Protein AF-A0A1T4VTV9-F1 (afdb_monomer)

Organism: NCBI:txid1121868

Secondary structure (DSSP, 8-state):
-HHHHHHHHHHHHHHHHHTT----------EEEEEETTEEEEESSSSS-EEEEE-SS-EEEE---SHHHHHHHHHHHHTT--PPB-

pLDDT: mean 85.22, std 14.17, range [58.84, 98.44]

Foldseek 3Di:
DVVVVVVVVVVVVVVVVVPPPPPPPDQQPWDWDDPDVQKIWTDRHPPDIWIWGQDPQAIETGDDDDDVRVVVVVVVVVVPDPGHYD

Structure (mmCIF, N/CA/C/O backbone):
data_AF-A0A1T4VTV9-F1
#
_entry.id   AF-A0A1T4VTV9-F1
#
loop_
_atom_site.group_PDB
_atom_site.id
_atom_site.type_symbol
_atom_site.label_atom_id
_atom_site.label_alt_id
_atom_site.label_comp_id
_atom_site.label_asym_id
_atom_site.label_entity_id
_atom_site.label_seq_id
_atom_site.pdbx_PDB_ins_code
_atom_site.Cartn_x
_atom_site.Cartn_y
_atom_site.Cartn_z
_atom_site.occupancy
_atom_site.B_iso_or_equiv
_atom_site.auth_seq_id
_atom_site.auth_comp_id
_atom_site.auth_asym_id
_atom_site.auth_atom_id
_atom_site.pdbx_PDB_model_num
ATOM 1 N N . MET A 1 1 ? 21.995 12.355 -59.676 1.00 61.97 1 MET A N 1
ATOM 2 C CA . MET A 1 1 ? 21.667 13.107 -58.440 1.00 61.97 1 MET A CA 1
ATOM 3 C C . MET A 1 1 ? 20.262 12.814 -57.913 1.00 61.97 1 MET A C 1
ATOM 5 O O . MET A 1 1 ? 20.123 12.667 -56.706 1.00 61.97 1 MET A O 1
ATOM 9 N N . ASP A 1 2 ? 19.243 12.650 -58.765 1.00 72.25 2 ASP A N 1
ATOM 10 C CA . ASP A 1 2 ? 17.861 12.397 -58.303 1.00 72.25 2 ASP A CA 1
ATOM 11 C C . ASP A 1 2 ? 17.634 11.034 -57.643 1.00 72.25 2 ASP A C 1
ATOM 13 O O . ASP A 1 2 ? 16.876 10.929 -56.682 1.00 72.25 2 ASP A O 1
ATOM 17 N N . MET A 1 3 ? 18.329 9.992 -58.106 1.00 67.25 3 MET A N 1
ATOM 18 C CA . MET A 1 3 ? 18.232 8.654 -57.512 1.00 67.25 3 MET A CA 1
ATOM 19 C C . MET A 1 3 ? 18.799 8.618 -56.083 1.00 67.25 3 MET A C 1
ATOM 21 O O . MET A 1 3 ? 18.198 8.027 -55.196 1.00 67.25 3 MET A O 1
ATOM 25 N N . LEU A 1 4 ? 19.896 9.344 -55.835 1.00 70.44 4 LEU A N 1
ATOM 26 C CA . LEU A 1 4 ? 20.520 9.465 -54.513 1.00 70.44 4 LEU A CA 1
ATOM 27 C C . LEU A 1 4 ? 19.623 10.228 -53.523 1.00 70.44 4 LEU A C 1
ATOM 29 O O . LEU A 1 4 ? 19.499 9.827 -52.371 1.00 70.44 4 LEU A O 1
AT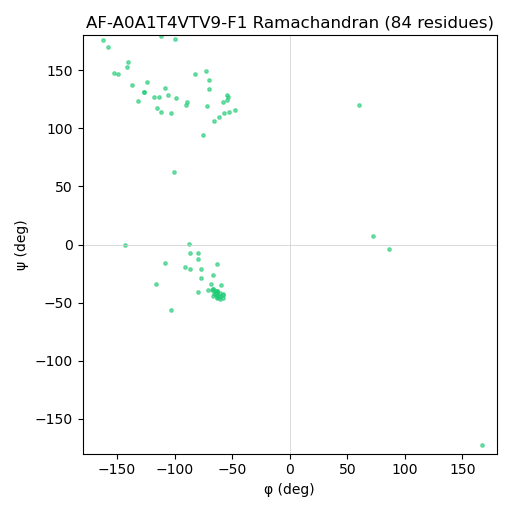OM 33 N N . ARG A 1 5 ? 18.944 11.288 -53.982 1.00 70.00 5 ARG A N 1
ATOM 34 C CA . ARG A 1 5 ? 17.983 12.054 -53.170 1.00 70.00 5 ARG A CA 1
ATOM 35 C C . ARG A 1 5 ? 16.783 11.207 -52.740 1.00 70.00 5 ARG A C 1
ATOM 37 O O . ARG A 1 5 ? 16.424 11.237 -51.569 1.00 70.00 5 ARG A O 1
ATOM 44 N N . LYS A 1 6 ? 1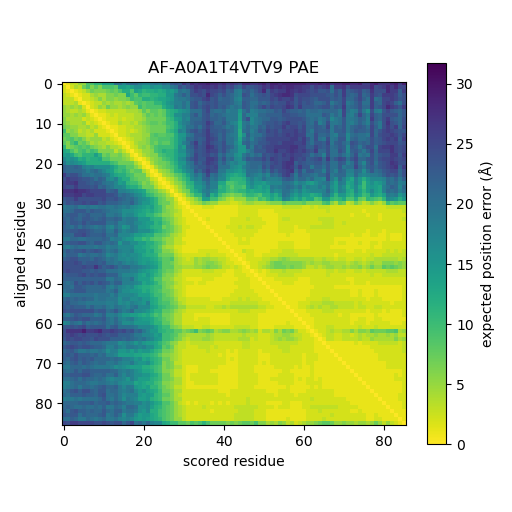6.219 10.405 -53.653 1.00 65.19 6 LYS A N 1
ATOM 45 C CA . LYS A 1 6 ? 15.110 9.483 -53.345 1.00 65.19 6 LYS A CA 1
ATOM 46 C C . LYS A 1 6 ? 15.518 8.411 -52.333 1.00 65.19 6 LYS A C 1
ATOM 48 O O . LYS A 1 6 ? 14.771 8.165 -51.391 1.00 65.19 6 LYS A O 1
ATOM 53 N N . SER A 1 7 ? 16.713 7.832 -52.478 1.00 68.62 7 SER A N 1
ATOM 54 C CA . SER A 1 7 ? 17.223 6.830 -51.533 1.00 68.62 7 SER A CA 1
ATOM 55 C C . SER A 1 7 ? 17.426 7.399 -50.125 1.00 68.62 7 SER A C 1
ATOM 57 O O . SER A 1 7 ? 17.065 6.745 -49.152 1.00 68.62 7 SER A O 1
ATOM 59 N N . VAL A 1 8 ? 17.926 8.634 -50.001 1.00 73.12 8 VAL A N 1
ATOM 60 C CA . VAL A 1 8 ? 18.081 9.305 -48.696 1.00 73.12 8 VAL A CA 1
ATOM 61 C C . VAL A 1 8 ? 16.723 9.571 -48.040 1.00 73.12 8 VAL A C 1
ATOM 63 O O . VAL A 1 8 ? 16.569 9.315 -46.849 1.00 73.12 8 VAL A O 1
ATOM 66 N N . THR A 1 9 ? 15.718 10.012 -48.803 1.00 72.69 9 THR A N 1
ATOM 67 C CA . THR A 1 9 ? 14.360 10.237 -48.276 1.00 72.69 9 THR A CA 1
ATOM 68 C C . THR A 1 9 ? 13.704 8.943 -47.791 1.00 72.69 9 THR A C 1
ATOM 70 O O . THR A 1 9 ? 13.079 8.937 -46.733 1.00 72.69 9 THR A O 1
ATOM 73 N N . VAL A 1 10 ? 13.877 7.837 -48.521 1.00 75.12 10 VAL A N 1
ATOM 74 C CA . VAL A 1 10 ? 13.332 6.528 -48.126 1.00 75.12 10 VAL A CA 1
ATOM 75 C C . VAL A 1 10 ? 13.998 6.015 -46.847 1.00 75.12 10 VAL A C 1
ATOM 77 O O . VAL A 1 10 ? 13.305 5.557 -45.943 1.00 75.12 10 VAL A O 1
ATOM 80 N N . ILE A 1 11 ? 15.320 6.154 -46.723 1.00 75.62 11 ILE A N 1
ATOM 81 C CA . ILE A 1 11 ? 16.053 5.752 -45.512 1.00 75.62 11 ILE A CA 1
ATOM 82 C C . ILE A 1 11 ? 15.604 6.581 -44.300 1.00 75.62 11 ILE A C 1
ATOM 84 O O . ILE A 1 11 ? 15.386 6.021 -43.228 1.00 75.62 11 ILE A O 1
ATOM 88 N N . PHE A 1 12 ? 15.393 7.889 -44.472 1.00 74.25 12 PHE A N 1
ATOM 89 C CA . PHE A 1 12 ? 14.898 8.756 -43.398 1.00 74.25 12 PHE A CA 1
ATOM 90 C C . PHE A 1 12 ? 13.475 8.385 -42.953 1.00 74.25 12 PHE A C 1
ATOM 92 O O . PHE A 1 12 ? 13.188 8.365 -41.757 1.00 74.25 12 PHE A O 1
ATOM 99 N N . ALA A 1 13 ? 12.596 8.044 -43.900 1.00 70.44 13 ALA A N 1
ATOM 100 C CA . ALA A 1 13 ? 11.230 7.617 -43.605 1.00 70.44 13 ALA A CA 1
ATOM 101 C C . ALA A 1 13 ? 11.187 6.271 -42.861 1.00 70.44 13 ALA A C 1
ATOM 103 O O . ALA A 1 13 ? 10.397 6.110 -41.933 1.00 70.44 13 ALA A O 1
ATOM 104 N N . ILE A 1 14 ? 12.068 5.330 -43.218 1.00 70.56 14 ILE A N 1
ATOM 105 C CA . ILE A 1 14 ? 12.201 4.046 -42.515 1.00 70.56 14 ILE A CA 1
ATOM 106 C C . ILE A 1 14 ? 12.724 4.276 -41.092 1.00 70.56 14 ILE A C 1
ATOM 108 O O . ILE A 1 14 ? 12.169 3.731 -40.143 1.00 70.56 14 ILE A O 1
ATOM 112 N N . PHE A 1 15 ? 13.733 5.133 -40.917 1.00 68.31 15 PHE A N 1
ATOM 113 C CA . PHE A 1 15 ? 14.303 5.419 -39.598 1.00 68.31 15 PHE A CA 1
ATOM 114 C C . PHE A 1 15 ? 13.289 6.081 -38.647 1.00 68.31 15 PHE A C 1
ATOM 116 O O . PHE A 1 15 ? 13.202 5.698 -37.483 1.00 68.31 15 PHE A O 1
ATOM 123 N N . ALA A 1 16 ? 12.462 7.003 -39.151 1.00 63.97 16 ALA A N 1
ATOM 124 C CA . ALA A 1 16 ? 11.397 7.642 -38.373 1.00 63.97 16 ALA A CA 1
ATOM 125 C C . ALA A 1 16 ? 10.271 6.671 -37.961 1.00 63.97 16 ALA A C 1
ATOM 127 O O . ALA A 1 16 ? 9.622 6.879 -36.937 1.00 63.97 16 ALA A O 1
ATOM 128 N N . PHE A 1 17 ? 10.052 5.596 -38.727 1.00 61.56 17 PHE A N 1
ATOM 129 C CA . PHE A 1 17 ? 9.060 4.569 -38.395 1.00 61.56 17 PHE A CA 1
ATOM 130 C C . PHE A 1 17 ? 9.545 3.622 -37.284 1.00 61.56 17 PHE A C 1
ATOM 132 O O . PHE A 1 17 ? 8.736 3.128 -36.503 1.00 61.56 17 PHE A O 1
ATOM 139 N N . PHE A 1 18 ? 10.860 3.403 -37.164 1.00 60.72 18 PHE A N 1
ATOM 140 C CA . PHE A 1 18 ? 11.439 2.525 -36.138 1.00 60.72 18 PHE A CA 1
ATOM 141 C C . PHE A 1 18 ? 11.503 3.153 -34.736 1.00 60.72 18 PHE A C 1
ATOM 143 O O . PHE A 1 18 ? 11.553 2.423 -33.750 1.00 60.72 18 PHE A O 1
ATOM 150 N N . THR A 1 19 ? 11.458 4.482 -34.606 1.00 61.25 19 THR A N 1
ATOM 151 C CA . THR A 1 19 ? 11.510 5.155 -33.292 1.00 61.25 19 THR A CA 1
ATOM 152 C C . THR A 1 19 ? 10.146 5.313 -32.614 1.00 61.25 19 THR A C 1
ATOM 154 O O . THR A 1 19 ? 10.086 5.750 -31.469 1.00 61.25 19 THR A O 1
ATOM 157 N N . ALA A 1 20 ? 9.043 4.979 -33.293 1.00 58.84 20 ALA A N 1
ATOM 158 C CA . ALA A 1 20 ? 7.689 5.205 -32.780 1.00 58.84 20 ALA A CA 1
ATOM 159 C C . ALA A 1 20 ? 7.213 4.153 -31.756 1.00 58.84 20 ALA A C 1
ATOM 161 O O . ALA A 1 20 ? 6.168 4.333 -31.137 1.00 58.84 20 ALA A O 1
ATOM 162 N N . SER A 1 21 ? 7.972 3.076 -31.535 1.00 60.44 21 SER A N 1
ATOM 163 C CA . SER A 1 21 ? 7.663 2.060 -30.523 1.00 60.44 21 SER A CA 1
ATOM 164 C C . SER A 1 21 ? 8.505 2.251 -29.266 1.00 60.44 21 SER A C 1
ATOM 166 O O . SER A 1 21 ? 9.271 1.373 -28.876 1.00 60.44 21 SER A O 1
ATOM 168 N N . ILE A 1 22 ? 8.342 3.389 -28.592 1.00 66.31 22 ILE A N 1
ATOM 169 C CA . ILE A 1 22 ? 8.617 3.420 -27.154 1.00 66.31 22 ILE A CA 1
ATOM 170 C C . ILE A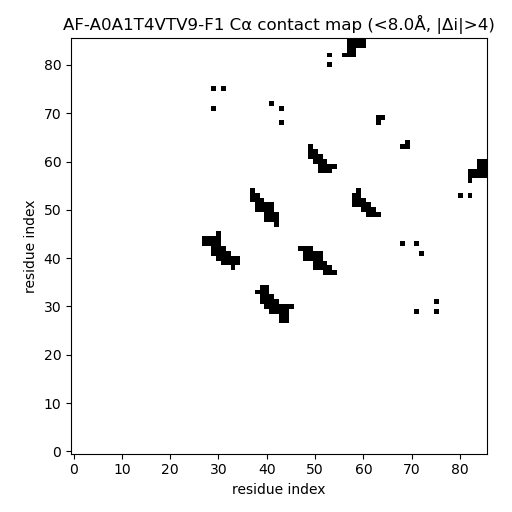 1 22 ? 7.426 2.714 -26.512 1.00 66.31 22 ILE A C 1
ATOM 172 O O . ILE A 1 22 ? 6.365 3.303 -26.320 1.00 66.31 22 ILE A O 1
ATOM 176 N N . ALA A 1 23 ? 7.572 1.411 -26.277 1.00 64.12 23 ALA A N 1
ATOM 177 C CA . ALA A 1 23 ? 6.622 0.666 -25.471 1.00 64.12 23 ALA A CA 1
ATOM 178 C C . ALA A 1 23 ? 6.553 1.344 -24.097 1.00 64.12 23 ALA A C 1
ATOM 180 O O . ALA A 1 23 ? 7.537 1.362 -23.358 1.00 64.12 23 ALA A O 1
ATOM 181 N N . SER A 1 24 ? 5.404 1.940 -23.779 1.00 63.09 24 SER A N 1
ATOM 182 C CA . SER A 1 24 ? 5.096 2.334 -22.412 1.00 63.09 24 SER A CA 1
ATOM 183 C C . SER A 1 24 ? 4.984 1.039 -21.621 1.00 63.09 24 SER A C 1
ATOM 185 O O . SER A 1 24 ? 4.043 0.273 -21.821 1.00 63.09 24 SER A O 1
ATOM 187 N N . ALA A 1 25 ? 5.986 0.735 -20.798 1.00 61.16 25 ALA A N 1
ATOM 188 C CA . ALA A 1 25 ? 5.851 -0.322 -19.815 1.00 61.16 25 ALA A CA 1
ATOM 189 C C . ALA A 1 25 ? 4.714 0.101 -18.881 1.00 61.16 25 ALA A C 1
ATOM 191 O O . ALA A 1 25 ? 4.853 1.083 -18.151 1.00 61.16 25 ALA A O 1
ATOM 192 N N . GLU A 1 26 ? 3.574 -0.586 -18.963 1.00 61.97 26 GLU A N 1
ATOM 193 C CA . GLU A 1 26 ? 2.490 -0.394 -18.005 1.00 61.97 26 GLU A CA 1
ATOM 194 C C . GLU A 1 26 ? 3.083 -0.578 -16.603 1.00 61.97 26 GLU A C 1
ATOM 196 O O . GLU A 1 26 ? 3.757 -1.593 -16.372 1.00 61.97 26 GLU A O 1
ATOM 201 N N . PRO A 1 27 ? 2.906 0.385 -15.679 1.00 59.62 27 PRO A N 1
ATOM 202 C CA . PRO A 1 27 ? 3.351 0.193 -14.313 1.00 59.62 27 PRO A CA 1
ATOM 203 C C . PRO A 1 27 ? 2.721 -1.101 -13.812 1.00 59.62 27 PRO A C 1
ATOM 205 O O . PRO A 1 27 ? 1.508 -1.296 -13.917 1.00 59.62 27 PRO A O 1
ATOM 208 N N . SER A 1 28 ? 3.576 -2.012 -13.344 1.00 59.91 28 SER A N 1
ATOM 209 C CA . SER A 1 28 ? 3.151 -3.289 -12.788 1.00 59.91 28 SER A CA 1
ATOM 210 C C . SER A 1 28 ? 2.023 -3.025 -11.796 1.00 59.91 28 SER A C 1
ATOM 212 O O . SER A 1 28 ? 2.212 -2.288 -10.824 1.00 59.91 28 SER A O 1
ATOM 214 N N . LYS A 1 29 ? 0.825 -3.538 -12.099 1.00 66.31 29 LYS A N 1
ATOM 215 C CA . LYS A 1 29 ? -0.349 -3.321 -11.253 1.00 66.31 29 LYS A CA 1
ATOM 216 C C . LYS A 1 29 ? -0.007 -3.851 -9.869 1.00 66.31 29 LYS A C 1
ATOM 218 O O . LYS A 1 29 ? 0.351 -5.015 -9.734 1.00 66.31 29 LYS A O 1
ATOM 223 N N . HIS A 1 30 ? -0.095 -2.996 -8.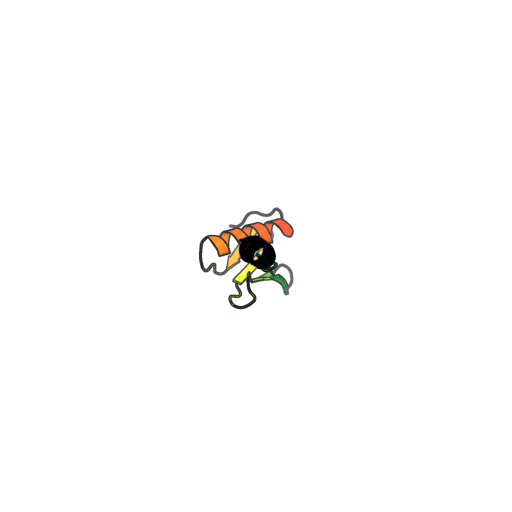855 1.00 75.50 30 HIS A N 1
ATOM 224 C CA . HIS A 1 30 ? 0.070 -3.433 -7.477 1.00 75.50 30 HIS A CA 1
ATOM 225 C C . HIS A 1 30 ? -0.912 -4.572 -7.200 1.00 75.50 30 HIS A C 1
ATOM 227 O O . HIS A 1 30 ? -2.104 -4.461 -7.500 1.00 75.50 30 HIS A O 1
ATOM 233 N N . HIS A 1 31 ? -0.403 -5.676 -6.669 1.00 88.19 31 HIS A N 1
ATOM 234 C CA . HIS A 1 31 ? -1.211 -6.840 -6.356 1.00 88.19 31 HIS A CA 1
ATOM 235 C C . HIS A 1 31 ? -1.454 -6.868 -4.855 1.00 88.19 31 HIS A C 1
ATOM 237 O O . HIS A 1 31 ? -0.520 -7.036 -4.071 1.00 88.19 31 HIS A O 1
ATOM 243 N N . ILE A 1 32 ? -2.718 -6.680 -4.485 1.00 94.75 32 ILE A N 1
ATOM 244 C CA . ILE A 1 32 ? -3.203 -6.777 -3.113 1.00 94.75 32 ILE A CA 1
ATOM 245 C C . ILE A 1 32 ? -4.128 -7.987 -3.052 1.00 94.75 32 ILE A C 1
ATOM 247 O O . ILE A 1 32 ? -5.055 -8.098 -3.858 1.00 94.75 32 ILE A O 1
ATOM 251 N N . VAL A 1 33 ? -3.869 -8.895 -2.118 1.00 95.75 33 VAL A N 1
ATOM 252 C CA . VAL A 1 33 ? -4.712 -10.075 -1.899 1.00 95.75 33 VAL A CA 1
ATOM 253 C C . VAL A 1 33 ? -4.998 -10.191 -0.414 1.00 95.75 33 VAL A C 1
ATOM 255 O O . VAL A 1 33 ? -4.061 -10.268 0.380 1.00 95.75 33 VAL A O 1
ATOM 258 N N . GLU A 1 34 ? -6.278 -10.222 -0.052 1.00 97.25 34 GLU A N 1
ATOM 259 C CA . GLU A 1 34 ? -6.716 -10.551 1.303 1.00 97.25 34 GLU A CA 1
ATOM 260 C C . GLU A 1 34 ? -6.499 -12.049 1.551 1.00 97.25 34 GLU A C 1
ATOM 262 O O . GLU A 1 34 ? -7.018 -12.896 0.821 1.00 97.25 34 GLU A O 1
ATOM 267 N N . ILE A 1 35 ? -5.675 -12.375 2.543 1.00 97.56 35 ILE A N 1
ATOM 268 C CA . ILE A 1 35 ? -5.257 -13.749 2.867 1.00 97.56 35 ILE A CA 1
ATOM 269 C C . ILE A 1 35 ? -5.894 -14.267 4.164 1.00 97.56 35 ILE A C 1
ATOM 271 O O . ILE A 1 35 ? -5.897 -15.472 4.411 1.00 97.56 35 ILE A O 1
ATOM 275 N N . ALA A 1 36 ? -6.442 -13.364 4.975 1.00 98.19 36 ALA A N 1
ATOM 276 C CA . ALA A 1 36 ? -7.316 -13.619 6.114 1.00 98.19 36 ALA A CA 1
ATOM 277 C C . ALA A 1 36 ? -8.133 -12.345 6.394 1.00 98.19 36 ALA A C 1
ATOM 279 O O . ALA A 1 36 ? -7.827 -11.300 5.827 1.00 98.19 36 ALA A O 1
ATOM 280 N N . ASP A 1 37 ? -9.140 -12.422 7.266 1.00 97.19 37 ASP A N 1
ATOM 281 C CA . ASP A 1 37 ? -9.978 -11.267 7.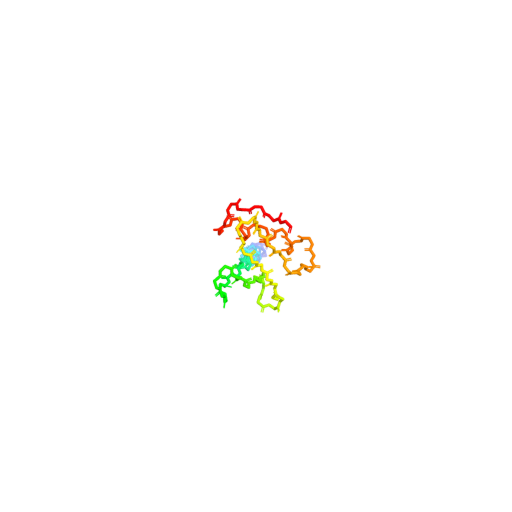627 1.00 97.19 37 ASP A CA 1
ATOM 282 C C . ASP A 1 37 ? -9.120 -10.074 8.081 1.00 97.19 37 ASP A C 1
ATOM 284 O O . ASP A 1 37 ? -8.397 -10.161 9.079 1.00 97.19 37 ASP A O 1
ATOM 288 N N . GLY A 1 38 ? -9.138 -8.993 7.297 1.00 97.62 38 GLY A N 1
ATOM 289 C CA . GLY A 1 38 ? -8.360 -7.786 7.568 1.00 97.62 38 GLY A CA 1
ATOM 290 C C . GLY A 1 38 ? -6.847 -7.913 7.342 1.00 97.62 38 GLY A C 1
ATOM 291 O O . GLY A 1 38 ? -6.123 -6.971 7.665 1.00 97.62 38 GLY A O 1
ATOM 292 N N . VAL A 1 39 ? -6.337 -9.020 6.790 1.00 98.19 39 VAL A N 1
ATOM 293 C CA . VAL A 1 39 ? -4.899 -9.250 6.548 1.00 98.19 39 VAL A CA 1
ATOM 294 C C . VAL A 1 39 ? -4.624 -9.403 5.058 1.00 98.19 39 VAL A C 1
ATOM 296 O O . VAL A 1 39 ? -5.188 -10.268 4.387 1.00 98.19 39 VAL A O 1
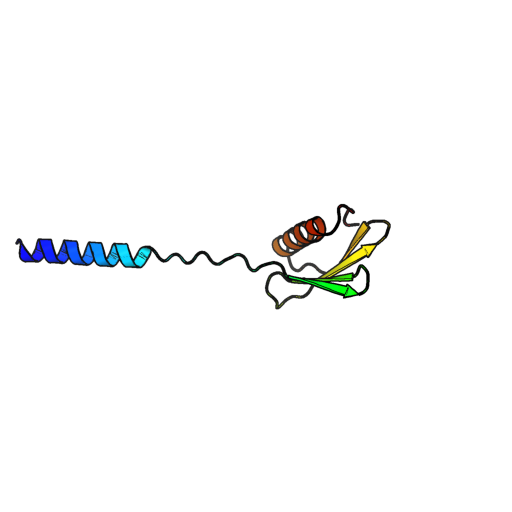ATOM 299 N N . TYR A 1 40 ? -3.687 -8.608 4.549 1.00 98.25 40 TYR A N 1
ATOM 300 C CA . TYR A 1 40 ? -3.434 -8.458 3.122 1.00 98.25 40 TYR A CA 1
ATOM 301 C C . TYR A 1 40 ? -1.968 -8.700 2.791 1.00 98.25 40 TYR A C 1
ATOM 303 O O . TYR A 1 40 ? -1.077 -8.099 3.390 1.00 98.25 40 TYR A O 1
ATOM 311 N N . SER A 1 41 ? -1.720 -9.527 1.781 1.00 97.12 41 SER A N 1
ATOM 312 C CA . SER A 1 41 ? -0.430 -9.570 1.093 1.00 97.12 41 SER A CA 1
ATOM 313 C C . SER A 1 41 ? -0.347 -8.458 0.044 1.00 97.12 41 SER A C 1
ATOM 315 O O . SER A 1 41 ? -1.355 -8.101 -0.574 1.00 97.12 41 SER A O 1
ATOM 317 N N . PHE A 1 42 ? 0.855 -7.926 -0.163 1.00 96.50 42 PHE A N 1
ATOM 318 C CA . PHE A 1 42 ? 1.136 -6.854 -1.110 1.00 96.50 42 PHE A CA 1
ATOM 319 C C . PHE A 1 42 ? 2.414 -7.141 -1.893 1.00 96.50 42 PHE A C 1
ATOM 321 O O . PHE A 1 42 ? 3.433 -7.526 -1.320 1.00 96.50 42 PHE A O 1
ATOM 328 N N . THR A 1 43 ? 2.382 -6.885 -3.197 1.00 93.81 43 THR A N 1
ATOM 329 C CA . THR A 1 43 ? 3.583 -6.875 -4.033 1.00 93.81 43 THR A CA 1
ATOM 330 C C . THR A 1 43 ? 3.455 -5.882 -5.182 1.00 93.81 43 THR A C 1
ATOM 332 O O . THR A 1 43 ? 2.373 -5.670 -5.738 1.00 93.81 43 THR A O 1
ATOM 335 N N . THR A 1 44 ? 4.578 -5.274 -5.564 1.00 91.69 44 THR A N 1
ATOM 336 C CA . THR A 1 44 ? 4.655 -4.393 -6.733 1.00 91.69 44 THR A CA 1
ATOM 337 C C . THR A 1 44 ? 5.034 -5.132 -8.008 1.00 91.69 44 THR A C 1
ATOM 339 O O . THR A 1 44 ? 4.794 -4.589 -9.078 1.00 91.69 44 THR A O 1
ATOM 342 N N . ASN A 1 45 ? 5.620 -6.331 -7.927 1.00 87.38 45 ASN A N 1
ATOM 343 C CA . ASN A 1 45 ? 6.159 -7.052 -9.087 1.00 87.38 45 ASN A CA 1
ATOM 344 C C . ASN A 1 45 ? 5.962 -8.580 -9.050 1.00 87.38 45 ASN A C 1
ATOM 346 O O . ASN A 1 45 ? 6.382 -9.261 -9.980 1.00 87.38 45 ASN A O 1
ATOM 350 N N . GLY A 1 46 ? 5.341 -9.125 -8.001 1.00 85.88 46 GLY A N 1
ATOM 351 C CA . GLY A 1 46 ? 5.133 -10.566 -7.837 1.00 85.88 46 GLY A CA 1
ATOM 352 C C . GLY A 1 46 ? 6.297 -11.320 -7.185 1.00 85.88 46 GLY A C 1
ATOM 353 O O . GLY A 1 46 ? 6.164 -12.517 -6.951 1.00 85.88 46 GLY A O 1
ATOM 354 N N . GLU A 1 47 ? 7.417 -10.657 -6.883 1.00 86.31 47 GLU A N 1
ATOM 355 C CA . GLU A 1 47 ? 8.618 -11.306 -6.339 1.00 86.31 47 GLU A CA 1
ATOM 356 C C . GLU A 1 47 ? 8.769 -11.057 -4.837 1.00 86.31 47 GLU A C 1
ATOM 358 O O . GLU A 1 47 ? 8.836 -12.004 -4.054 1.00 86.31 47 GLU A O 1
ATOM 363 N N . TYR A 1 48 ? 8.806 -9.783 -4.424 1.00 91.56 48 TYR A N 1
ATOM 364 C CA . TYR A 1 48 ? 8.849 -9.416 -3.008 1.00 91.56 48 TYR A CA 1
ATOM 365 C C . TYR A 1 48 ? 7.426 -9.274 -2.480 1.00 91.56 48 TYR A C 1
ATOM 367 O O . TYR A 1 48 ? 6.647 -8.481 -3.017 1.00 91.56 48 TYR A O 1
ATOM 375 N N . ILE A 1 49 ? 7.092 -10.042 -1.445 1.00 93.94 49 ILE A N 1
ATOM 376 C CA . ILE A 1 49 ? 5.765 -10.04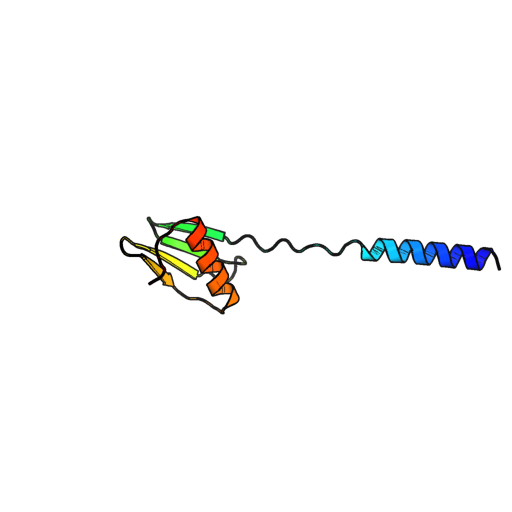7 -0.832 1.00 93.94 49 ILE A CA 1
ATOM 377 C C . ILE A 1 49 ? 5.882 -9.443 0.563 1.00 93.94 49 ILE A C 1
ATOM 379 O O . ILE A 1 49 ? 6.502 -10.026 1.449 1.00 93.94 49 ILE A O 1
ATOM 383 N N . SER A 1 50 ? 5.254 -8.290 0.741 1.00 96.50 50 SER A N 1
ATOM 384 C CA . SER A 1 50 ? 5.031 -7.656 2.038 1.00 96.50 50 SER A CA 1
ATOM 385 C C . SER A 1 50 ? 3.615 -7.935 2.531 1.00 96.50 50 SER A C 1
ATOM 387 O O . SER A 1 50 ? 2.796 -8.538 1.830 1.00 96.50 50 SER A O 1
ATOM 389 N N . MET A 1 51 ? 3.298 -7.465 3.735 1.00 97.56 51 MET A N 1
ATOM 390 C CA . MET A 1 51 ? 1.976 -7.647 4.325 1.00 97.56 51 MET A CA 1
ATOM 391 C C . MET A 1 51 ? 1.531 -6.402 5.088 1.00 97.56 51 MET A C 1
ATOM 393 O O . MET A 1 51 ? 2.349 -5.653 5.616 1.00 97.56 51 MET A O 1
ATOM 397 N N . PHE A 1 52 ? 0.226 -6.198 5.192 1.00 98.06 52 PHE A N 1
ATOM 398 C CA . PHE A 1 52 ? -0.352 -5.278 6.162 1.00 98.06 52 PHE A CA 1
ATOM 399 C C . PHE A 1 52 ? -1.632 -5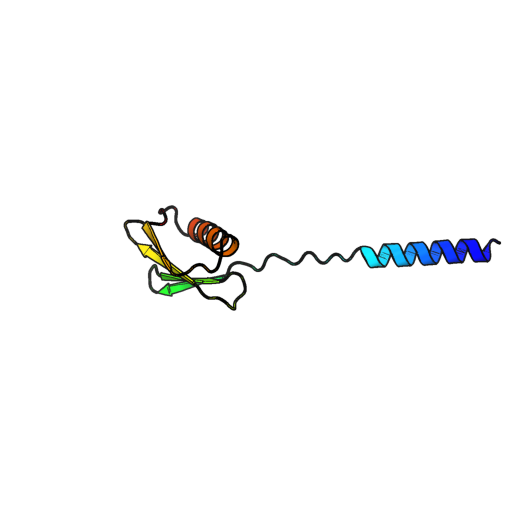.862 6.762 1.00 98.06 52 PHE A C 1
ATOM 401 O O . PHE A 1 52 ? -2.274 -6.728 6.167 1.00 98.06 52 PHE A O 1
ATOM 408 N N . ALA A 1 53 ? -1.991 -5.394 7.953 1.00 98.31 53 ALA A N 1
ATOM 409 C CA . ALA A 1 53 ? -3.219 -5.772 8.637 1.00 98.31 53 ALA A CA 1
ATOM 410 C C . ALA A 1 53 ? -4.016 -4.524 9.022 1.00 98.31 53 ALA A C 1
ATOM 412 O O . ALA A 1 53 ? -3.468 -3.583 9.598 1.00 98.31 53 ALA A O 1
ATOM 413 N N . ILE A 1 54 ? -5.309 -4.523 8.716 1.00 98.31 54 ILE A N 1
ATOM 414 C CA . ILE A 1 54 ? -6.257 -3.488 9.117 1.00 98.31 54 ILE A CA 1
ATOM 415 C C . ILE A 1 54 ? -6.845 -3.899 10.466 1.00 98.31 54 ILE A C 1
ATOM 417 O O . ILE A 1 54 ? -7.473 -4.944 10.597 1.00 98.31 54 ILE A O 1
ATOM 421 N N . THR A 1 55 ? -6.643 -3.058 11.472 1.00 97.44 55 THR A N 1
ATOM 422 C CA . THR A 1 55 ? -7.179 -3.232 12.828 1.00 97.44 55 THR A CA 1
ATOM 423 C C . THR A 1 55 ? -8.223 -2.160 13.122 1.00 97.44 55 THR A C 1
ATOM 425 O O . THR A 1 55 ? -8.471 -1.278 12.293 1.00 97.44 55 THR A O 1
ATOM 428 N N . ASP A 1 56 ? -8.827 -2.185 14.309 1.00 96.31 56 ASP A N 1
ATOM 429 C CA . ASP A 1 56 ? -9.749 -1.133 14.744 1.00 96.31 56 ASP A CA 1
ATOM 430 C C . ASP A 1 56 ? -9.079 0.243 14.806 1.00 96.31 56 ASP A C 1
ATOM 432 O O . ASP A 1 56 ? -9.640 1.216 14.294 1.00 96.31 56 ASP A O 1
ATOM 436 N N . ASP A 1 57 ? -7.846 0.296 15.308 1.00 96.06 57 ASP A N 1
ATOM 437 C CA . ASP A 1 57 ? -7.122 1.537 15.579 1.00 96.06 57 ASP A CA 1
ATOM 438 C C . ASP A 1 57 ? -6.346 2.092 14.381 1.00 96.06 57 ASP A C 1
ATOM 440 O O . ASP A 1 57 ? -5.977 3.271 14.388 1.00 96.06 57 ASP A O 1
ATOM 444 N N . GLY A 1 58 ? -6.035 1.266 13.386 1.00 98.00 58 GLY A N 1
ATOM 445 C CA . GLY A 1 58 ? -5.133 1.645 12.302 1.00 98.00 58 GLY A CA 1
ATOM 446 C C . GLY A 1 58 ? -4.681 0.468 11.449 1.00 98.00 58 GLY A C 1
ATOM 447 O O . GLY A 1 58 ? -5.159 -0.657 11.606 1.00 98.00 58 GLY A O 1
ATOM 448 N N . VAL A 1 59 ? -3.737 0.737 10.557 1.00 98.44 59 VAL A N 1
ATOM 449 C CA . VAL A 1 59 ? -3.096 -0.265 9.706 1.00 98.44 59 VAL A CA 1
ATOM 450 C C . VAL A 1 59 ? -1.689 -0.543 10.218 1.00 98.44 59 VAL A C 1
ATOM 452 O O . VAL A 1 59 ? -0.902 0.382 10.406 1.00 98.44 59 VAL A O 1
ATOM 455 N N . ILE A 1 60 ? -1.372 -1.818 10.424 1.00 97.81 60 ILE A N 1
ATOM 456 C CA . ILE A 1 60 ? -0.031 -2.284 10.784 1.00 97.81 60 ILE A CA 1
ATOM 457 C C . ILE A 1 60 ? 0.641 -2.790 9.512 1.00 97.81 60 ILE A C 1
ATOM 459 O O . ILE A 1 60 ? 0.079 -3.639 8.819 1.00 97.81 60 ILE A O 1
ATOM 463 N N . VAL A 1 61 ? 1.834 -2.285 9.204 1.00 97.06 61 VAL A N 1
ATOM 464 C CA . VAL A 1 61 ? 2.591 -2.652 7.998 1.00 97.06 61 VAL A CA 1
ATOM 465 C C . VAL A 1 61 ? 3.790 -3.515 8.368 1.00 97.06 61 VAL A C 1
ATOM 467 O O . VAL A 1 61 ? 4.546 -3.195 9.284 1.00 97.06 61 VAL A O 1
ATOM 470 N N . PHE A 1 62 ? 3.984 -4.595 7.619 1.00 95.19 62 PHE A N 1
ATOM 471 C CA . PHE A 1 62 ? 5.081 -5.534 7.787 1.00 95.19 62 PHE A CA 1
ATOM 472 C C . PHE A 1 62 ? 5.976 -5.507 6.551 1.00 95.19 62 PHE A C 1
ATOM 474 O O . PHE A 1 62 ? 5.553 -5.876 5.456 1.00 95.19 62 PHE A O 1
ATOM 481 N N . GLU A 1 63 ? 7.223 -5.104 6.796 1.00 88.19 63 GLU A N 1
ATOM 482 C CA . GLU A 1 63 ? 8.351 -5.086 5.862 1.00 88.19 63 GLU A CA 1
ATOM 483 C C . GLU A 1 63 ? 8.174 -4.221 4.605 1.00 88.19 63 GLU A C 1
ATOM 485 O O . GLU A 1 63 ? 7.350 -4.478 3.732 1.00 88.19 63 GLU A O 1
ATOM 490 N N . THR A 1 64 ? 9.050 -3.230 4.441 1.00 90.25 64 THR A N 1
ATOM 491 C CA . THR A 1 64 ? 9.216 -2.488 3.183 1.00 90.25 64 THR A CA 1
ATOM 492 C C . THR A 1 64 ? 10.663 -2.573 2.729 1.00 90.25 64 THR A C 1
ATOM 494 O O . THR A 1 64 ? 11.567 -2.413 3.546 1.00 90.25 64 THR A O 1
ATOM 497 N N . VAL A 1 65 ? 10.892 -2.743 1.427 1.00 90.94 65 VAL A N 1
ATOM 498 C CA . VAL A 1 65 ? 12.254 -2.891 0.884 1.00 90.94 65 VAL A CA 1
ATOM 499 C C . VAL A 1 65 ? 12.973 -1.550 0.736 1.00 90.94 65 VAL A C 1
ATOM 501 O O . VAL A 1 65 ? 14.173 -1.441 0.971 1.00 90.94 65 VAL A O 1
ATOM 504 N N . ASN A 1 66 ? 12.254 -0.523 0.287 1.00 93.50 66 ASN A N 1
ATOM 505 C CA . ASN A 1 66 ? 12.791 0.801 -0.015 1.00 93.50 66 ASN A CA 1
ATOM 506 C C . ASN A 1 66 ? 11.662 1.846 -0.072 1.00 93.50 66 ASN A C 1
ATOM 508 O O . ASN A 1 66 ? 10.482 1.509 0.029 1.00 93.50 66 ASN A O 1
ATOM 512 N N . THR A 1 67 ? 12.024 3.119 -0.255 1.00 95.69 67 THR A N 1
ATOM 513 C CA . THR A 1 67 ? 11.064 4.234 -0.299 1.00 95.69 67 THR A CA 1
ATOM 514 C C . THR A 1 67 ? 9.993 4.086 -1.392 1.00 95.69 67 THR A C 1
ATOM 516 O O . THR A 1 67 ? 8.822 4.254 -1.062 1.00 95.69 67 THR A O 1
ATOM 519 N N . PRO A 1 68 ? 10.310 3.727 -2.656 1.00 93.38 68 PRO A N 1
ATOM 520 C CA . PRO A 1 68 ? 9.274 3.485 -3.665 1.00 93.38 68 PRO A CA 1
ATOM 521 C C . PRO A 1 68 ? 8.273 2.395 -3.271 1.00 93.38 68 PRO A C 1
ATOM 523 O O . PRO A 1 68 ? 7.070 2.581 -3.433 1.00 93.38 68 PRO A O 1
ATOM 526 N N . HIS A 1 69 ? 8.759 1.279 -2.721 1.00 93.69 69 HIS A N 1
ATOM 527 C CA . HIS A 1 69 ? 7.901 0.195 -2.255 1.00 93.69 69 HIS A CA 1
ATOM 528 C C . HIS A 1 69 ? 6.988 0.651 -1.108 1.00 93.69 69 HIS A C 1
ATOM 530 O O . HIS A 1 69 ? 5.800 0.346 -1.115 1.00 93.69 69 HIS A O 1
ATOM 536 N N . ALA A 1 70 ? 7.526 1.399 -0.140 1.00 95.19 70 ALA A N 1
ATOM 537 C CA . ALA A 1 70 ? 6.748 1.932 0.976 1.00 95.19 70 ALA A CA 1
ATOM 538 C C . ALA A 1 70 ? 5.636 2.881 0.501 1.00 95.19 70 ALA A C 1
ATOM 540 O O . ALA A 1 70 ? 4.493 2.737 0.924 1.00 95.19 70 ALA A O 1
ATOM 541 N N . ASN A 1 71 ? 5.944 3.794 -0.425 1.00 95.56 71 ASN A N 1
ATOM 542 C CA . ASN A 1 71 ? 4.951 4.714 -0.983 1.00 95.56 71 ASN A CA 1
ATOM 543 C C . ASN A 1 71 ? 3.847 3.959 -1.735 1.00 95.56 71 ASN A C 1
ATOM 545 O O . ASN A 1 71 ? 2.672 4.188 -1.477 1.00 95.56 71 ASN A O 1
ATOM 549 N N . ALA A 1 72 ? 4.221 2.993 -2.582 1.00 94.62 72 ALA A N 1
ATOM 550 C CA . ALA A 1 72 ? 3.255 2.160 -3.294 1.00 94.62 72 ALA A CA 1
ATOM 551 C C . ALA A 1 72 ? 2.346 1.368 -2.338 1.00 94.62 72 ALA A C 1
ATOM 553 O O . ALA A 1 72 ? 1.169 1.162 -2.621 1.00 94.62 72 ALA A O 1
ATOM 554 N N . MET A 1 73 ? 2.882 0.933 -1.196 1.00 96.06 73 MET A N 1
ATOM 555 C CA . MET A 1 73 ? 2.114 0.228 -0.175 1.00 96.06 73 MET A CA 1
ATOM 556 C C . MET A 1 73 ? 1.140 1.158 0.558 1.00 96.06 73 MET A C 1
ATOM 558 O O . MET A 1 73 ? 0.005 0.764 0.806 1.00 96.06 73 MET A O 1
ATOM 562 N N . VAL A 1 74 ? 1.543 2.396 0.861 1.00 96.19 74 VAL A N 1
ATOM 563 C CA . VAL A 1 74 ? 0.650 3.419 1.434 1.00 96.19 74 VAL A CA 1
ATOM 564 C C . VAL A 1 74 ? -0.482 3.761 0.463 1.00 96.19 74 VAL A C 1
ATOM 566 O O . VAL A 1 74 ? -1.642 3.778 0.872 1.00 96.19 74 VAL A O 1
ATOM 569 N N . ASP A 1 75 ? -0.166 3.952 -0.819 1.00 95.38 75 ASP A N 1
ATOM 570 C CA . ASP A 1 75 ? -1.169 4.208 -1.858 1.00 95.38 75 ASP A CA 1
ATOM 571 C C . ASP A 1 7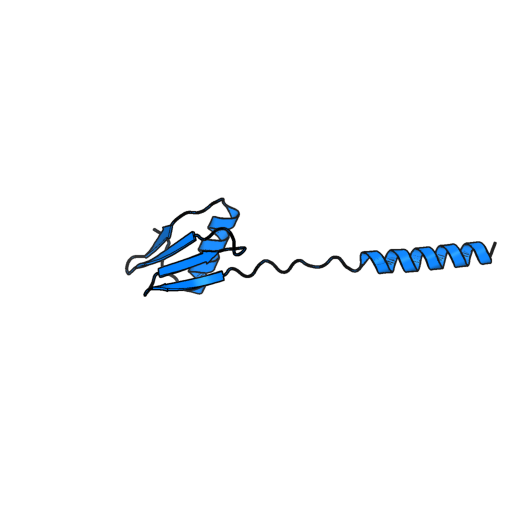5 ? -2.153 3.033 -1.970 1.00 95.38 75 ASP A C 1
ATOM 573 O O . ASP A 1 75 ? -3.366 3.233 -1.999 1.00 95.38 75 ASP A O 1
ATOM 577 N N . ALA A 1 76 ? -1.639 1.799 -1.958 1.00 94.88 76 ALA A N 1
ATOM 578 C CA . ALA A 1 76 ? -2.438 0.578 -1.971 1.00 94.88 76 ALA A CA 1
ATOM 579 C C . ALA A 1 76 ? -3.376 0.469 -0.758 1.00 94.88 76 ALA A C 1
ATOM 581 O O . ALA A 1 76 ? -4.565 0.199 -0.933 1.00 94.88 76 ALA A O 1
ATOM 582 N N . ILE A 1 77 ? -2.877 0.731 0.454 1.00 97.06 77 ILE A N 1
ATOM 583 C CA . ILE A 1 77 ? -3.686 0.753 1.682 1.00 97.06 77 ILE A CA 1
ATOM 584 C C . ILE A 1 77 ? -4.821 1.778 1.560 1.00 97.06 77 ILE A C 1
ATOM 586 O O . ILE A 1 77 ? -5.968 1.455 1.877 1.00 97.06 77 ILE A O 1
ATOM 590 N N . GLY A 1 78 ? -4.531 2.965 1.016 1.00 96.69 78 GLY A N 1
ATOM 591 C CA . GLY A 1 78 ? -5.518 4.024 0.790 1.00 96.69 78 GLY A CA 1
ATOM 592 C C . GLY A 1 78 ? -6.629 3.661 -0.202 1.00 96.69 78 GLY A C 1
ATOM 593 O O . GLY A 1 78 ? -7.677 4.298 -0.200 1.00 96.69 78 GLY A O 1
ATOM 594 N N . THR A 1 79 ? -6.454 2.620 -1.026 1.00 95.81 79 THR A N 1
ATOM 595 C CA . THR A 1 79 ? -7.539 2.108 -1.889 1.00 95.81 79 THR A CA 1
ATOM 596 C C . THR A 1 79 ? -8.534 1.205 -1.154 1.00 95.81 79 THR A C 1
ATOM 598 O O . THR A 1 79 ? -9.594 0.900 -1.699 1.00 95.81 79 THR A O 1
ATOM 601 N N . ILE A 1 80 ? -8.200 0.771 0.066 1.00 96.00 80 ILE A N 1
ATOM 602 C CA . ILE A 1 80 ? -8.961 -0.223 0.839 1.00 96.00 80 ILE A CA 1
ATOM 603 C C . ILE A 1 80 ? -9.529 0.391 2.121 1.00 96.00 80 ILE A C 1
ATOM 605 O O . ILE A 1 80 ? -10.614 0.010 2.558 1.00 96.00 80 ILE A O 1
ATOM 609 N N . THR A 1 81 ? -8.813 1.329 2.744 1.00 97.31 81 THR A N 1
ATOM 610 C CA . THR A 1 81 ? -9.214 1.914 4.024 1.00 97.31 81 THR A CA 1
ATOM 611 C C . THR A 1 81 ? -8.683 3.331 4.210 1.00 97.31 81 THR A C 1
ATOM 613 O O . THR A 1 81 ? -7.571 3.648 3.797 1.00 97.31 81 THR A O 1
ATOM 616 N N . ASP A 1 82 ? -9.457 4.156 4.916 1.00 97.75 82 ASP A N 1
ATOM 617 C CA . ASP A 1 82 ? -9.060 5.507 5.337 1.00 97.75 82 ASP A CA 1
ATOM 618 C C . ASP A 1 82 ? -8.319 5.515 6.690 1.00 97.75 82 ASP A C 1
ATOM 620 O O . ASP A 1 82 ? -7.969 6.572 7.223 1.00 97.75 82 ASP A O 1
ATOM 624 N N . LYS A 1 83 ? -8.110 4.343 7.307 1.00 97.94 83 LYS A N 1
ATOM 625 C CA . LYS A 1 83 ? -7.432 4.240 8.605 1.00 97.94 83 LYS A CA 1
ATOM 626 C C . LYS A 1 83 ? -5.938 4.572 8.476 1.00 97.94 83 LYS A C 1
ATOM 628 O O . LYS A 1 83 ? -5.297 4.150 7.515 1.00 97.94 83 LYS A O 1
ATOM 633 N N . PRO A 1 84 ? -5.342 5.269 9.460 1.00 97.56 84 PRO A N 1
ATOM 634 C CA . PRO A 1 84 ? -3.933 5.638 9.397 1.00 97.56 84 PRO A CA 1
ATOM 635 C C . PRO A 1 84 ? -3.022 4.425 9.611 1.00 97.56 84 PRO A C 1
ATOM 637 O O . PRO A 1 84 ? -3.348 3.530 10.393 1.00 97.56 84 PRO A O 1
ATOM 640 N N . VAL A 1 85 ? -1.843 4.442 8.988 1.00 96.81 85 VAL A N 1
ATOM 641 C CA . VAL A 1 85 ? -0.736 3.540 9.345 1.00 96.81 85 VAL A CA 1
ATOM 642 C C . VAL A 1 85 ? -0.169 3.954 10.711 1.00 96.81 85 VAL A C 1
ATOM 644 O O . VAL A 1 85 ? 0.037 5.150 10.938 1.00 96.81 85 VAL A O 1
ATOM 647 N N . LYS A 1 86 ? 0.053 2.992 11.617 1.00 89.88 86 LYS A N 1
ATOM 648 C CA . LYS A 1 86 ? 0.531 3.217 12.995 1.00 89.88 86 LYS A CA 1
ATOM 649 C C . LYS A 1 86 ? 1.723 2.342 13.364 1.00 89.88 86 LYS A C 1
ATOM 651 O O . LYS A 1 86 ? 1.781 1.190 12.883 1.00 89.88 86 LYS A O 1
#

Nearest PDB structures (foldseek):
  6bm9-assembly2_C  TM=7.436E-01  e=8.593E-03  Escherichia coli
  4pdx-assembly1_A  TM=7.917E-01  e=1.438E-01  Escherichia coli K-12
  4pdx-assembly1_B  TM=7.926E-01  e=1.837E-01  Escherichia coli K-12
  7jmn-assembly1_N  TM=4.699E-01  e=3.269E+00  Thermochaetoides thermophila DSM 1495

Sequence (86 aa):
MDMLRKSVTVIFAIFAFFTASIASAEPSKHHIVEIADGVYSFTTNGEYISMFAITDDGVIVFETVNTPHANAMVDAIGTITDKPVK

InterPro domains:
  IPR036866 Ribonuclease Z/Hydroxyacylglutathione hydrolase-like [SSF56281] (11-86)

Solvent-accessible surface area (backbone atoms only — not comparable to full-atom values): 5229 Å² total; per-residue (Å²): 113,70,70,60,54,52,52,52,52,51,53,51,54,54,55,61,61,69,67,71,72,74,75,77,76,73,76,61,70,70,46,75,44,79,79,48,95,54,28,31,40,36,23,58,79,82,75,62,78,30,37,38,35,59,54,98,90,22,26,43,76,44,77,68,91,46,70,71,55,42,50,55,49,52,55,53,46,59,77,78,42,92,60,51,77,103

Radius of gyration: 23.97 Å; Cα contacts (8 Å, |Δi|>4): 87; chains: 1; bounding box: 32×27×74 Å

Mean predicted aligned error: 10.56 Å